Protein AF-A0A1G4XFZ6-F1 (afdb_monomer_lite)

Organism: NCBI:txid1158459

InterPro domains:
  IPR020359 Biofilm regulator BssR [PF10799] (1-125)

Foldseek 3Di:
DALLVVLVVLLVLLVVLLVLLVVVLVCCVVPVKDWLVSLVVSLVSLVVSLVVLVVCLVSLVVDPDPVLSVLSNQLSVLSNQLSVQSVDADDPDNTIGRGDSVSSVVSSVSSVVSSVVSVVPNPPPPD

Secondary structure (DSSP, 8-state):
--HHHHHHHHHHHHHHHHHHHHHHHHHHHHHS-EEHHHHHHHHHHHHHHHHHHHHTHHHHHT-S-HHHHHHHHHHHHHHHHHHHHHTS---S-SSEE---HHHHHHHHHHHHHHHHHHHHSS-----

Sequence (127 aa):
MTVDELARRLLTKLIAARSDLAAYIQMRKAKGYMSVSENDRLRERFFALALEIRDKGERLNEMPDRDSRSAIYRAEEALSSAAVCLMSGRQDCPTYISVNVDKLERSLNVLNYCIQYLNEHSPLEEA

Structure (mmCIF, N/CA/C/O backbone):
data_AF-A0A1G4XFZ6-F1
#
_entry.id   AF-A0A1G4XFZ6-F1
#
loop_
_atom_site.group_PDB
_atom_site.id
_atom_site.type_symbol
_atom_site.label_atom_id
_atom_site.label_alt_id
_atom_site.label_comp_id
_atom_site.label_asym_id
_atom_site.label_entity_id
_atom_site.label_seq_id
_atom_site.pdbx_PDB_ins_code
_atom_site.Cartn_x
_atom_site.Cartn_y
_atom_site.Cartn_z
_atom_site.occupancy
_atom_site.B_iso_or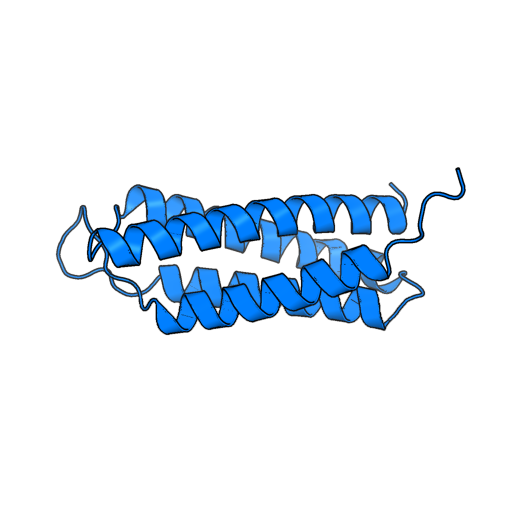_equiv
_atom_site.auth_seq_id
_atom_site.auth_comp_id
_atom_site.auth_asym_id
_atom_site.auth_atom_id
_atom_site.pdbx_PDB_model_num
ATOM 1 N N . MET A 1 1 ? 1.571 -9.400 -22.679 1.00 71.88 1 MET A N 1
ATOM 2 C CA . MET A 1 1 ? 1.851 -8.275 -21.765 1.00 71.88 1 MET A CA 1
ATOM 3 C C . MET A 1 1 ? 3.350 -8.080 -21.713 1.00 71.88 1 MET A C 1
ATOM 5 O O . MET A 1 1 ? 4.023 -9.032 -21.337 1.00 71.88 1 MET A O 1
ATOM 9 N N . THR A 1 2 ? 3.867 -6.922 -22.115 1.00 87.50 2 THR A N 1
ATOM 10 C CA . THR A 1 2 ? 5.311 -6.628 -22.033 1.00 87.50 2 THR A CA 1
ATOM 11 C C . THR A 1 2 ? 5.727 -6.331 -20.588 1.00 87.50 2 THR A C 1
ATOM 13 O O . THR A 1 2 ? 4.879 -6.227 -19.695 1.00 87.50 2 THR A O 1
ATOM 16 N N . VAL A 1 3 ? 7.031 -6.244 -20.333 1.00 87.56 3 VAL A N 1
ATOM 17 C CA . VAL A 1 3 ? 7.566 -5.857 -19.020 1.00 87.56 3 VAL A CA 1
ATOM 18 C C . VAL A 1 3 ? 7.190 -4.405 -18.684 1.00 87.56 3 VAL A C 1
ATOM 20 O O . VAL A 1 3 ? 6.740 -4.137 -17.572 1.00 87.56 3 VAL A O 1
ATOM 23 N N . ASP A 1 4 ? 7.233 -3.498 -19.662 1.00 86.75 4 ASP A N 1
ATOM 24 C CA . ASP A 1 4 ? 6.842 -2.094 -19.466 1.00 86.75 4 ASP A CA 1
ATOM 25 C C . ASP A 1 4 ? 5.340 -1.932 -19.207 1.00 86.75 4 ASP A C 1
ATOM 27 O O . ASP A 1 4 ? 4.917 -1.152 -18.356 1.00 86.75 4 ASP A O 1
ATOM 31 N N . GLU A 1 5 ? 4.501 -2.690 -19.919 1.00 90.44 5 GLU A N 1
ATOM 32 C CA . GLU A 1 5 ? 3.055 -2.715 -19.674 1.00 90.44 5 GLU A CA 1
ATOM 33 C C . GLU A 1 5 ? 2.749 -3.221 -18.259 1.00 90.44 5 GLU A C 1
ATOM 35 O O . GLU A 1 5 ? 1.891 -2.674 -17.560 1.00 90.44 5 GLU A O 1
ATOM 40 N N . LEU A 1 6 ? 3.491 -4.235 -17.807 1.00 91.69 6 LEU A N 1
ATOM 41 C CA . LEU A 1 6 ? 3.390 -4.725 -16.444 1.00 91.69 6 LEU A CA 1
ATOM 42 C C . LEU A 1 6 ? 3.787 -3.646 -15.424 1.00 91.69 6 LEU A C 1
ATOM 44 O O . LEU A 1 6 ? 3.033 -3.413 -14.477 1.00 91.69 6 LEU A O 1
ATOM 48 N N . ALA A 1 7 ? 4.935 -2.994 -15.614 1.00 91.19 7 ALA A N 1
ATOM 49 C CA . ALA A 1 7 ? 5.429 -1.957 -14.714 1.00 91.19 7 ALA A CA 1
ATOM 50 C C . ALA A 1 7 ? 4.430 -0.795 -14.595 1.00 91.19 7 ALA A C 1
ATOM 52 O O . ALA A 1 7 ? 4.048 -0.434 -13.481 1.00 91.19 7 ALA A O 1
ATOM 53 N N . ARG A 1 8 ? 3.896 -0.297 -15.722 1.00 92.06 8 ARG A N 1
ATOM 54 C CA . ARG A 1 8 ? 2.851 0.745 -15.724 1.00 92.06 8 ARG A CA 1
ATOM 55 C C . ARG A 1 8 ? 1.591 0.297 -14.990 1.00 92.06 8 ARG A C 1
ATOM 57 O O . ARG A 1 8 ? 1.071 1.027 -14.150 1.00 92.06 8 ARG A O 1
ATOM 64 N N . ARG A 1 9 ? 1.115 -0.927 -15.246 1.00 95.00 9 ARG A N 1
ATOM 65 C CA . ARG A 1 9 ? -0.074 -1.467 -14.570 1.00 95.00 9 ARG A CA 1
ATOM 66 C C . ARG A 1 9 ? 0.124 -1.576 -13.057 1.00 95.00 9 ARG A C 1
ATOM 68 O O . ARG A 1 9 ? -0.806 -1.289 -12.302 1.00 95.00 9 ARG A O 1
ATOM 75 N N . LEU A 1 10 ? 1.301 -2.010 -12.606 1.00 95.69 10 LEU A N 1
ATOM 76 C CA . LEU A 1 10 ? 1.632 -2.057 -11.181 1.00 95.69 10 LEU A CA 1
ATOM 77 C C . LEU A 1 10 ? 1.717 -0.647 -10.590 1.00 95.69 10 LEU A C 1
ATOM 79 O O . LEU A 1 10 ? 1.134 -0.413 -9.535 1.00 95.69 10 LEU A O 1
ATOM 83 N N . LEU A 1 11 ? 2.336 0.304 -11.290 1.00 95.94 11 LEU A N 1
ATOM 84 C CA . LEU A 1 11 ? 2.410 1.705 -10.873 1.00 95.94 11 LEU A CA 1
ATOM 85 C C . LEU A 1 11 ? 1.019 2.326 -10.682 1.00 95.94 11 LEU A C 1
ATOM 87 O O . LEU A 1 11 ? 0.753 2.920 -9.639 1.00 95.94 11 LEU A O 1
ATOM 91 N N . THR A 1 12 ? 0.085 2.116 -11.615 1.00 97.00 12 THR A N 1
ATOM 92 C CA . THR A 1 12 ? -1.306 2.578 -11.461 1.00 97.00 12 THR A CA 1
ATOM 93 C C . THR A 1 12 ? -1.960 2.007 -10.199 1.00 97.00 12 THR A C 1
ATOM 95 O O . THR A 1 12 ? -2.632 2.726 -9.456 1.00 97.00 12 THR A O 1
ATOM 98 N N . LYS A 1 13 ? -1.744 0.717 -9.915 1.00 98.00 13 LYS A N 1
ATOM 99 C CA . LYS A 1 13 ? -2.271 0.070 -8.703 1.00 98.00 13 LYS A CA 1
ATOM 100 C C . LYS A 1 13 ? -1.617 0.604 -7.428 1.00 98.00 13 LYS A C 1
ATOM 102 O O . LYS A 1 13 ? -2.319 0.812 -6.441 1.00 98.00 13 LYS A O 1
ATOM 107 N N . LEU A 1 14 ? -0.310 0.868 -7.455 1.00 97.88 14 LEU A N 1
ATOM 108 C CA . LEU A 1 14 ? 0.424 1.489 -6.352 1.00 97.88 14 LEU A CA 1
ATOM 109 C C . LEU A 1 14 ? -0.102 2.900 -6.056 1.00 97.88 14 LEU A C 1
ATOM 111 O O . LEU A 1 14 ? -0.341 3.224 -4.895 1.00 97.88 14 LEU A O 1
ATOM 115 N N . ILE A 1 15 ? -0.363 3.711 -7.086 1.00 97.81 15 ILE A N 1
ATOM 116 C CA . ILE A 1 15 ? -0.959 5.050 -6.944 1.00 97.81 15 ILE A CA 1
ATOM 117 C C . ILE A 1 15 ? -2.329 4.971 -6.268 1.00 97.81 15 ILE A C 1
ATOM 119 O O . ILE A 1 15 ? -2.593 5.744 -5.342 1.00 97.81 15 ILE A O 1
ATOM 123 N N . ALA A 1 16 ? -3.177 4.028 -6.689 1.00 98.00 16 ALA A N 1
ATOM 124 C CA . ALA A 1 16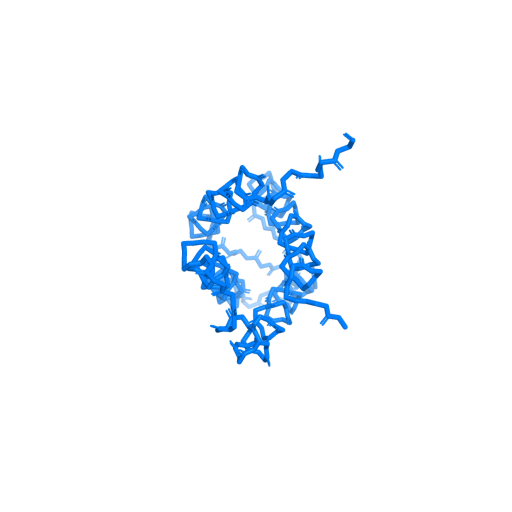 ? -4.482 3.810 -6.073 1.00 98.00 16 ALA A CA 1
ATOM 125 C C . ALA A 1 16 ? -4.344 3.403 -4.595 1.00 98.00 16 ALA A C 1
ATOM 127 O O . ALA A 1 16 ? -4.917 4.063 -3.730 1.00 98.00 16 ALA A O 1
ATOM 128 N N . ALA A 1 17 ? -3.515 2.396 -4.296 1.00 98.19 17 ALA A N 1
ATOM 129 C CA . ALA A 1 17 ? -3.287 1.913 -2.933 1.00 98.19 17 ALA A CA 1
ATOM 130 C C . ALA A 1 17 ? -2.726 3.006 -2.005 1.00 98.19 17 ALA A C 1
ATOM 132 O O . ALA A 1 17 ? -3.148 3.135 -0.856 1.00 98.19 17 ALA A O 1
ATOM 133 N N . ARG A 1 18 ? -1.816 3.841 -2.517 1.00 98.06 18 ARG A N 1
ATOM 134 C CA . ARG A 1 18 ? -1.276 5.017 -1.822 1.00 98.06 18 ARG A CA 1
ATOM 135 C C . ARG A 1 18 ? -2.371 6.039 -1.505 1.00 98.06 18 ARG A C 1
ATOM 137 O O . ARG A 1 18 ? -2.419 6.539 -0.383 1.00 98.06 18 ARG A O 1
ATOM 144 N N . SER A 1 19 ? -3.260 6.334 -2.457 1.00 98.19 19 SER A N 1
ATOM 145 C CA . SER A 1 19 ? -4.406 7.226 -2.229 1.00 98.19 19 SER A CA 1
ATOM 146 C C . SER A 1 19 ? -5.361 6.672 -1.165 1.00 98.19 19 SER A C 1
ATOM 148 O O . SER A 1 19 ? -5.786 7.422 -0.287 1.00 98.19 19 SER A O 1
ATOM 150 N N . ASP A 1 20 ? -5.647 5.366 -1.186 1.00 98.06 20 ASP A N 1
ATOM 151 C CA . ASP A 1 20 ? -6.473 4.723 -0.156 1.00 98.06 20 ASP A CA 1
ATOM 152 C C . ASP A 1 20 ? -5.822 4.804 1.233 1.00 98.06 20 ASP A C 1
ATOM 154 O O . ASP A 1 20 ? -6.493 5.129 2.214 1.00 98.06 20 ASP A O 1
ATOM 158 N N . LEU A 1 21 ? -4.511 4.541 1.325 1.00 98.19 21 LEU A N 1
ATOM 159 C CA . LEU A 1 21 ? -3.761 4.626 2.580 1.00 98.19 21 LEU A CA 1
ATOM 160 C C . LEU A 1 21 ? -3.783 6.047 3.148 1.00 98.19 21 LEU A C 1
ATOM 162 O O . LEU A 1 21 ? -4.028 6.233 4.340 1.00 98.19 21 LEU A O 1
ATOM 166 N N . ALA A 1 22 ? -3.554 7.052 2.301 1.00 98.38 22 ALA A N 1
ATOM 167 C CA . ALA A 1 22 ? -3.587 8.453 2.703 1.00 98.38 22 ALA A CA 1
ATOM 168 C C . ALA A 1 22 ? -4.972 8.856 3.233 1.00 98.38 22 ALA A C 1
ATOM 170 O O . ALA A 1 22 ? -5.067 9.452 4.309 1.00 98.38 22 ALA A O 1
ATOM 171 N N . ALA A 1 23 ? -6.043 8.473 2.530 1.00 97.94 23 ALA A N 1
ATOM 172 C CA . ALA A 1 23 ? -7.412 8.728 2.971 1.00 97.94 23 ALA A CA 1
ATOM 173 C C . ALA A 1 23 ? -7.711 8.038 4.311 1.00 97.94 23 ALA A C 1
ATOM 175 O O . ALA A 1 23 ? -8.259 8.655 5.225 1.00 97.94 23 ALA A O 1
ATOM 176 N N . TYR A 1 24 ? -7.292 6.781 4.466 1.00 97.31 24 TYR A N 1
ATOM 177 C CA . TYR A 1 24 ? -7.456 6.033 5.708 1.00 97.31 24 TYR A CA 1
ATOM 178 C C . TYR A 1 24 ? -6.719 6.690 6.885 1.00 97.31 24 TYR A C 1
ATOM 180 O O . TYR A 1 24 ? -7.295 6.849 7.960 1.00 97.31 24 TYR A O 1
ATOM 188 N N . ILE A 1 25 ? -5.471 7.133 6.687 1.00 97.56 25 ILE A N 1
ATOM 189 C CA . ILE A 1 25 ? -4.688 7.857 7.702 1.00 97.56 25 ILE A CA 1
ATOM 190 C C . ILE A 1 25 ? -5.386 9.160 8.098 1.00 97.56 25 ILE A C 1
ATOM 192 O O . ILE A 1 25 ? -5.531 9.432 9.291 1.00 97.56 25 ILE A O 1
ATOM 196 N N . GLN A 1 26 ? -5.852 9.949 7.125 1.00 97.31 26 GLN A N 1
ATOM 197 C CA . GLN A 1 26 ? -6.580 11.191 7.394 1.00 97.31 26 GLN A CA 1
ATOM 198 C C . GLN A 1 26 ? -7.843 10.932 8.223 1.00 97.31 26 GLN A C 1
ATOM 200 O O . GLN A 1 26 ? -8.055 11.590 9.243 1.00 97.31 26 GLN A O 1
ATOM 205 N N . MET A 1 27 ? -8.642 9.929 7.845 1.00 95.62 27 MET A N 1
AT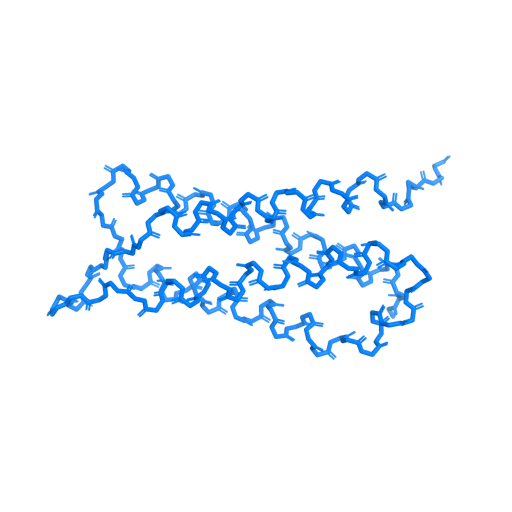OM 206 C CA . MET A 1 27 ? -9.839 9.554 8.601 1.00 95.62 27 MET A CA 1
ATOM 207 C C . MET A 1 27 ? -9.498 9.068 10.009 1.00 95.62 27 MET A C 1
ATOM 209 O O . MET A 1 27 ? -10.136 9.502 10.968 1.00 95.62 27 MET A O 1
ATOM 213 N N . ARG A 1 28 ? -8.468 8.225 10.164 1.00 94.62 28 ARG A N 1
ATOM 214 C CA . ARG A 1 28 ? -8.045 7.733 11.478 1.00 94.62 28 ARG A CA 1
ATOM 215 C C . ARG A 1 28 ? -7.566 8.875 12.373 1.00 94.62 28 ARG A C 1
ATOM 217 O O . ARG A 1 28 ? -7.896 8.865 13.560 1.00 94.62 28 ARG A O 1
ATOM 224 N N . LYS A 1 29 ? -6.822 9.853 11.845 1.00 95.62 29 LYS A N 1
ATOM 225 C CA . LYS A 1 29 ? -6.393 11.045 12.601 1.00 95.62 29 LYS A CA 1
ATOM 226 C C . LYS A 1 29 ? -7.581 11.901 13.038 1.00 95.62 29 LYS A C 1
ATOM 228 O O . LYS A 1 29 ? -7.606 12.339 14.181 1.00 95.62 29 LYS A O 1
ATOM 233 N N . ALA A 1 30 ? -8.571 12.085 12.166 1.00 95.69 30 ALA A N 1
ATOM 234 C CA . ALA A 1 30 ? -9.757 12.883 12.468 1.00 95.69 30 ALA A CA 1
ATOM 235 C C . ALA A 1 30 ? -10.700 12.212 13.483 1.00 95.69 30 ALA A C 1
ATOM 237 O O . ALA A 1 30 ? -11.206 12.875 14.383 1.00 95.69 30 ALA A O 1
ATOM 238 N N . LYS A 1 31 ? -10.954 10.902 13.343 1.00 93.19 31 LYS A N 1
ATOM 239 C CA . LYS A 1 31 ? -11.969 10.183 14.134 1.00 93.19 31 LYS A CA 1
ATOM 240 C C . LYS A 1 31 ? -11.445 9.566 15.428 1.00 93.19 31 LYS A C 1
ATOM 242 O O . LYS A 1 31 ? -12.227 9.320 16.337 1.00 93.19 31 LYS A O 1
ATOM 247 N N . GLY A 1 32 ? -10.155 9.243 15.515 1.00 91.81 32 GLY A N 1
ATOM 248 C CA . GLY A 1 32 ? -9.628 8.490 16.660 1.00 91.81 32 GLY A CA 1
ATOM 249 C C . GLY A 1 32 ? -9.751 6.960 16.531 1.00 91.81 32 GLY A C 1
ATOM 250 O O . GLY A 1 32 ? -9.120 6.235 17.293 1.00 91.81 32 GLY A O 1
ATOM 251 N N . TYR A 1 33 ? -10.513 6.453 15.563 1.00 92.25 33 TYR A N 1
ATOM 252 C CA . TYR A 1 33 ? -10.740 5.026 15.310 1.00 92.25 33 TYR A CA 1
ATOM 253 C C . TYR A 1 33 ? -11.197 4.813 13.860 1.00 92.25 33 TYR A C 1
ATOM 255 O O . TYR A 1 33 ? -11.507 5.776 13.158 1.00 92.25 33 TYR A O 1
ATOM 263 N N . MET A 1 34 ? -11.245 3.557 13.419 1.00 94.62 34 MET A N 1
ATOM 264 C CA . MET A 1 34 ? -11.771 3.142 12.112 1.00 94.62 34 MET A CA 1
ATOM 265 C C . MET A 1 34 ? -12.736 1.966 12.263 1.00 94.62 34 MET A C 1
ATOM 267 O O . MET A 1 34 ? -12.710 1.279 13.286 1.00 94.62 34 MET A O 1
ATOM 271 N N . SER A 1 35 ? -13.592 1.719 11.266 1.00 94.06 35 SER A N 1
ATOM 272 C CA . SER A 1 35 ? -14.371 0.479 11.235 1.00 94.06 35 SER A CA 1
ATOM 273 C C . SER A 1 35 ? -13.448 -0.713 10.998 1.00 94.06 35 SER A C 1
ATOM 275 O O . SER A 1 35 ? -12.570 -0.661 10.134 1.00 94.06 35 SER A O 1
ATOM 277 N N . VAL A 1 36 ? -13.692 -1.817 11.707 1.00 93.94 36 VAL A N 1
ATOM 278 C CA . VAL A 1 36 ? -13.014 -3.096 11.444 1.00 93.94 36 VAL A CA 1
ATOM 279 C C . VAL A 1 36 ? -13.197 -3.522 9.985 1.00 93.94 36 VAL A C 1
ATOM 281 O O . VAL A 1 36 ? -12.234 -3.929 9.348 1.00 93.94 36 VAL A O 1
ATOM 284 N N . SER A 1 37 ? -14.400 -3.360 9.427 1.00 93.56 37 SER A N 1
ATOM 285 C CA . SER A 1 37 ? -14.693 -3.753 8.042 1.00 93.56 37 SER A CA 1
ATOM 286 C C . SER A 1 37 ? -13.911 -2.934 7.005 1.00 93.56 37 SER A C 1
ATOM 288 O O . SER A 1 37 ? -13.377 -3.488 6.045 1.00 93.56 37 SER A O 1
ATOM 290 N N . GLU A 1 38 ? -13.785 -1.619 7.215 1.00 93.88 38 GLU A N 1
ATOM 291 C CA . GLU A 1 38 ? -12.991 -0.734 6.355 1.00 93.88 38 GLU A CA 1
ATOM 292 C C . GLU A 1 38 ? -11.498 -1.066 6.452 1.00 93.88 38 GLU A C 1
ATOM 294 O O . GLU A 1 38 ? -10.807 -1.130 5.434 1.00 93.88 38 GLU A O 1
ATOM 299 N N . ASN A 1 39 ? -11.014 -1.315 7.671 1.00 95.69 39 ASN A N 1
ATOM 300 C CA . ASN A 1 39 ? -9.641 -1.729 7.934 1.00 95.69 39 ASN A CA 1
ATOM 301 C C . ASN A 1 39 ? -9.310 -3.066 7.257 1.00 95.69 39 ASN A C 1
ATOM 303 O O . ASN A 1 39 ? -8.290 -3.170 6.579 1.00 95.69 39 ASN A O 1
ATOM 307 N N . ASP A 1 40 ? -10.176 -4.070 7.410 1.00 95.75 40 ASP A N 1
ATOM 308 C CA . ASP A 1 40 ? -9.990 -5.403 6.833 1.00 95.75 40 ASP A CA 1
ATOM 309 C C . ASP A 1 40 ? -9.982 -5.344 5.301 1.00 95.75 40 ASP A C 1
ATOM 311 O O . ASP A 1 40 ? -9.070 -5.885 4.673 1.00 95.75 40 ASP A O 1
ATOM 315 N N . ARG A 1 41 ? -10.906 -4.584 4.695 1.00 96.69 41 ARG A N 1
ATOM 316 C CA . ARG A 1 41 ? -10.928 -4.362 3.243 1.00 96.69 41 ARG A CA 1
ATOM 317 C C . ARG A 1 41 ? -9.645 -3.697 2.744 1.00 96.69 41 ARG A C 1
ATOM 319 O O . ARG A 1 41 ? -9.125 -4.076 1.695 1.00 96.69 41 ARG A O 1
ATOM 326 N N . LEU A 1 42 ? -9.138 -2.690 3.457 1.00 97.62 42 LEU A N 1
ATOM 327 C CA . LEU A 1 42 ? -7.897 -2.014 3.077 1.00 97.62 42 LEU A CA 1
ATOM 328 C C . LEU A 1 42 ? -6.689 -2.952 3.200 1.00 97.62 42 LEU A C 1
ATOM 330 O O . LEU A 1 42 ? -5.881 -3.046 2.276 1.00 97.62 42 LEU A O 1
ATOM 334 N N . ARG A 1 43 ? -6.607 -3.692 4.310 1.00 97.56 43 ARG A N 1
ATOM 335 C CA . ARG A 1 43 ? -5.571 -4.697 4.566 1.00 97.56 43 ARG A CA 1
ATOM 336 C C . ARG A 1 43 ? -5.528 -5.749 3.462 1.00 97.56 43 ARG A C 1
ATOM 338 O O . ARG A 1 43 ? -4.459 -6.032 2.929 1.00 97.56 43 ARG A O 1
ATOM 345 N N . GLU A 1 44 ? -6.676 -6.323 3.116 1.00 98.00 44 GLU A N 1
ATOM 346 C CA . GLU A 1 44 ? -6.783 -7.354 2.080 1.00 98.00 44 GLU A CA 1
ATOM 347 C C . GLU A 1 44 ? -6.341 -6.834 0.716 1.00 98.00 44 GLU A C 1
ATOM 349 O O . GLU A 1 44 ? -5.594 -7.514 0.017 1.00 98.00 44 GLU A O 1
ATOM 354 N N . ARG A 1 45 ? -6.712 -5.597 0.362 1.00 97.88 45 ARG A N 1
ATOM 355 C CA . ARG A 1 45 ? -6.242 -4.960 -0.876 1.00 97.88 45 ARG A CA 1
ATOM 356 C C . ARG A 1 45 ? -4.723 -4.811 -0.915 1.00 97.88 45 ARG A C 1
ATOM 358 O O . ARG A 1 45 ? -4.126 -5.060 -1.960 1.00 97.88 45 ARG A O 1
ATOM 365 N N . PHE A 1 46 ? -4.094 -4.420 0.193 1.00 98.38 46 PHE A N 1
ATOM 366 C CA . PHE A 1 46 ? -2.637 -4.288 0.253 1.00 98.38 46 PHE A CA 1
ATOM 367 C C . PHE A 1 46 ? -1.932 -5.636 0.159 1.00 98.38 46 PHE A C 1
ATOM 369 O O . PHE A 1 46 ? -0.992 -5.756 -0.621 1.00 98.38 46 PHE A O 1
ATOM 376 N N . PHE A 1 47 ? -2.409 -6.661 0.872 1.00 98.31 47 PHE A N 1
ATOM 377 C CA . PHE A 1 47 ? -1.844 -8.004 0.741 1.00 98.31 47 PHE A CA 1
ATOM 378 C C . PHE A 1 47 ? -2.036 -8.581 -0.660 1.00 98.31 47 PHE A C 1
ATOM 380 O O . PHE A 1 47 ? -1.099 -9.169 -1.193 1.00 98.31 47 PHE A O 1
ATOM 387 N N . ALA A 1 48 ? -3.199 -8.376 -1.280 1.00 98.25 48 ALA A N 1
ATOM 388 C CA . ALA A 1 48 ? -3.457 -8.830 -2.642 1.00 98.25 48 ALA A CA 1
ATOM 389 C C . ALA A 1 48 ? -2.509 -8.168 -3.653 1.00 98.25 48 ALA A C 1
ATOM 391 O O . ALA A 1 48 ? -1.950 -8.853 -4.505 1.00 98.25 48 ALA A O 1
ATOM 392 N N . LEU A 1 49 ? -2.281 -6.854 -3.542 1.00 98.31 49 LEU A N 1
ATOM 393 C CA . LEU A 1 49 ? -1.341 -6.154 -4.420 1.00 98.31 49 LEU A CA 1
ATOM 394 C C . LEU A 1 49 ? 0.111 -6.574 -4.158 1.00 98.31 49 LEU A C 1
ATOM 396 O O . LEU A 1 49 ? 0.870 -6.776 -5.102 1.00 98.31 49 LEU A O 1
ATOM 400 N N . ALA A 1 50 ? 0.494 -6.743 -2.894 1.00 98.06 50 ALA A N 1
ATOM 401 C CA . ALA A 1 50 ? 1.830 -7.200 -2.541 1.00 98.06 50 ALA A CA 1
ATOM 402 C C . ALA A 1 50 ? 2.108 -8.624 -3.055 1.00 98.06 50 ALA A C 1
ATOM 404 O O . ALA A 1 50 ? 3.182 -8.905 -3.586 1.00 98.06 50 ALA A O 1
ATOM 405 N N . LEU A 1 51 ? 1.118 -9.514 -2.950 1.00 97.75 51 LEU A N 1
ATOM 406 C CA . LEU A 1 51 ? 1.172 -10.851 -3.533 1.00 97.75 51 LEU A CA 1
ATOM 407 C C . LEU A 1 51 ? 1.267 -10.790 -5.061 1.00 97.75 51 LEU A C 1
ATOM 409 O O . LEU A 1 51 ? 2.132 -11.437 -5.631 1.00 97.75 51 LEU A O 1
ATOM 413 N N . GLU A 1 52 ? 0.467 -9.948 -5.719 1.00 97.56 52 GLU A N 1
ATOM 414 C CA . GLU A 1 52 ? 0.531 -9.776 -7.174 1.00 97.56 52 GLU A CA 1
ATOM 415 C C . GLU A 1 52 ? 1.913 -9.306 -7.658 1.00 97.56 52 GLU A C 1
ATOM 417 O O . GLU A 1 52 ? 2.343 -9.692 -8.744 1.00 97.56 52 GLU A O 1
ATOM 422 N N . ILE A 1 53 ? 2.609 -8.462 -6.890 1.00 96.88 53 ILE A N 1
ATOM 423 C CA . ILE A 1 53 ? 3.982 -8.049 -7.214 1.00 96.88 53 ILE A CA 1
ATOM 424 C C . ILE A 1 53 ? 4.938 -9.240 -7.070 1.00 96.88 53 ILE A C 1
ATOM 426 O O . ILE A 1 53 ? 5.723 -9.494 -7.985 1.00 96.88 53 ILE A O 1
ATOM 430 N N . ARG A 1 54 ? 4.834 -10.003 -5.973 1.00 96.00 54 ARG A N 1
ATOM 431 C CA . ARG A 1 54 ? 5.646 -11.209 -5.737 1.00 96.00 54 ARG A CA 1
ATOM 432 C C . ARG A 1 54 ? 5.444 -12.279 -6.810 1.00 96.00 54 ARG A C 1
ATOM 434 O O . ARG A 1 54 ? 6.428 -12.781 -7.346 1.00 96.00 54 ARG A O 1
ATOM 441 N N . ASP A 1 55 ? 4.199 -12.560 -7.184 1.00 96.44 55 ASP A N 1
ATOM 442 C CA . ASP A 1 55 ? 3.844 -13.558 -8.205 1.00 96.44 55 ASP A CA 1
ATOM 443 C C . ASP A 1 55 ? 4.416 -13.215 -9.585 1.00 96.44 55 ASP A C 1
ATOM 445 O O . ASP A 1 55 ? 4.611 -14.082 -10.434 1.00 96.44 55 ASP A O 1
ATOM 449 N N . LYS A 1 56 ? 4.700 -11.935 -9.827 1.00 94.19 56 LYS A N 1
ATOM 450 C CA . LYS A 1 56 ? 5.284 -11.456 -11.080 1.00 94.19 56 LYS A CA 1
ATOM 451 C C . LYS A 1 56 ? 6.790 -11.242 -10.995 1.00 94.19 56 LYS A C 1
ATOM 453 O O . LYS A 1 56 ? 7.361 -10.683 -11.930 1.00 94.19 56 LYS A O 1
ATOM 458 N N . GLY A 1 57 ? 7.430 -11.697 -9.918 1.00 92.19 57 GLY A N 1
ATOM 459 C CA . GLY A 1 57 ? 8.851 -11.491 -9.656 1.00 92.19 57 GLY A CA 1
ATOM 460 C C . GLY A 1 57 ? 9.756 -11.951 -10.799 1.00 92.19 57 GLY A C 1
ATOM 461 O O . GLY A 1 57 ? 10.659 -11.216 -11.185 1.00 92.19 57 GLY A O 1
ATOM 462 N N . GLU A 1 58 ? 9.475 -13.104 -11.417 1.00 91.44 58 GLU A N 1
ATOM 463 C CA . GLU A 1 58 ? 10.249 -13.598 -12.571 1.00 91.44 58 GLU A CA 1
ATOM 464 C C . GLU A 1 58 ? 10.248 -12.600 -13.734 1.00 91.44 58 GLU A C 1
ATOM 466 O O . GLU A 1 58 ? 11.300 -12.236 -14.249 1.00 91.44 58 GLU A O 1
ATOM 471 N N . ARG A 1 59 ? 9.076 -12.063 -14.077 1.00 90.81 59 ARG A N 1
ATOM 472 C CA . ARG A 1 59 ? 8.928 -11.076 -15.155 1.00 90.81 59 ARG A CA 1
ATOM 473 C C . ARG A 1 59 ? 9.480 -9.707 -14.784 1.00 90.81 59 ARG A C 1
ATOM 475 O O . ARG A 1 59 ? 9.972 -8.985 -15.641 1.00 90.81 59 ARG A O 1
ATOM 482 N N . LEU A 1 60 ? 9.402 -9.330 -13.511 1.00 91.19 60 LEU A N 1
ATOM 483 C CA . LEU A 1 60 ? 10.060 -8.123 -13.018 1.00 91.19 60 LEU A CA 1
ATOM 484 C C . LEU A 1 60 ? 11.584 -8.273 -13.070 1.00 91.19 60 LEU A C 1
ATOM 486 O O . LEU A 1 60 ? 12.279 -7.289 -13.290 1.00 91.19 60 LEU A O 1
ATOM 490 N N . ASN A 1 61 ? 12.127 -9.484 -12.934 1.00 91.38 61 ASN A N 1
ATOM 491 C CA . ASN A 1 61 ? 13.565 -9.720 -13.059 1.00 91.38 61 ASN A CA 1
ATOM 492 C C . ASN A 1 61 ? 14.084 -9.532 -14.491 1.00 91.38 61 ASN A C 1
ATOM 494 O O . ASN A 1 61 ? 15.260 -9.203 -14.646 1.00 91.38 61 ASN A O 1
ATOM 498 N N . GLU A 1 62 ? 13.216 -9.653 -15.498 1.00 90.94 62 GLU A N 1
ATOM 499 C CA . GLU A 1 62 ? 13.506 -9.326 -16.901 1.00 90.94 62 GLU A CA 1
ATOM 500 C C . GLU A 1 62 ? 13.606 -7.809 -17.157 1.00 90.94 62 GLU A C 1
ATOM 502 O O . GLU A 1 62 ? 14.077 -7.403 -18.218 1.00 90.94 62 GLU A O 1
ATOM 507 N N . MET A 1 63 ? 13.198 -6.955 -16.203 1.00 88.56 63 MET A N 1
ATOM 508 C CA . MET A 1 63 ? 13.365 -5.502 -16.319 1.00 88.56 63 MET A CA 1
ATOM 509 C C . MET A 1 63 ? 14.851 -5.133 -16.432 1.00 88.56 63 MET A C 1
ATOM 511 O O . MET A 1 63 ? 15.629 -5.497 -15.541 1.00 88.56 63 MET A O 1
ATOM 515 N N . PRO A 1 64 ? 15.252 -4.365 -17.466 1.00 84.38 64 PRO A N 1
ATOM 516 C CA . PRO A 1 64 ? 16.633 -3.912 -17.606 1.00 84.38 64 PRO A CA 1
ATOM 517 C C . PRO A 1 64 ? 16.996 -2.876 -16.535 1.00 84.38 64 PRO A C 1
ATOM 519 O O . PRO A 1 64 ? 18.114 -2.888 -16.019 1.00 84.38 64 PRO A O 1
ATOM 522 N N . ASP A 1 65 ? 16.042 -2.017 -16.166 1.00 89.06 65 ASP A N 1
ATOM 523 C CA . ASP A 1 65 ? 16.227 -1.017 -15.122 1.00 89.06 65 ASP A CA 1
ATOM 524 C C . ASP A 1 65 ? 16.120 -1.651 -13.726 1.00 89.06 65 ASP A C 1
ATOM 526 O O . ASP A 1 65 ? 15.037 -1.969 -13.216 1.00 89.06 65 ASP A O 1
ATOM 530 N N . ARG A 1 66 ? 17.287 -1.827 -13.099 1.00 89.62 66 ARG A N 1
ATOM 531 C CA . ARG A 1 66 ? 17.405 -2.377 -11.747 1.00 89.62 66 ARG A CA 1
ATOM 532 C C . ARG A 1 66 ? 16.821 -1.453 -10.692 1.00 89.62 66 ARG A C 1
ATOM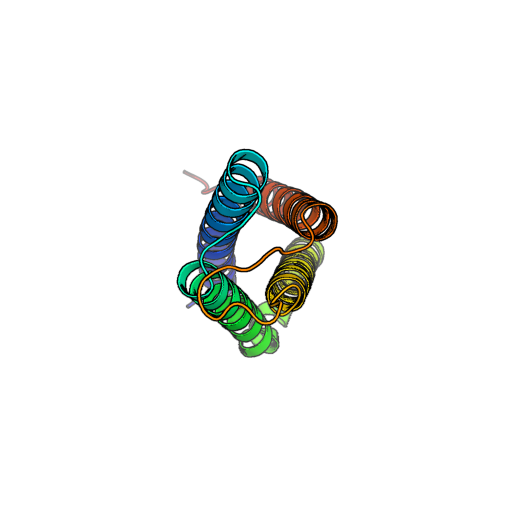 534 O O . ARG A 1 66 ? 16.307 -1.970 -9.698 1.00 89.62 66 ARG A O 1
ATOM 541 N N . ASP A 1 67 ? 16.890 -0.144 -10.892 1.00 91.81 67 ASP A N 1
ATOM 542 C CA . ASP A 1 67 ? 16.478 0.816 -9.881 1.00 91.81 67 ASP A CA 1
ATOM 543 C C . ASP A 1 67 ? 14.953 0.926 -9.856 1.00 91.81 67 ASP A C 1
ATOM 545 O O . ASP A 1 67 ? 14.362 0.771 -8.785 1.00 91.81 67 ASP A O 1
ATOM 549 N N . SER A 1 68 ? 14.289 1.010 -11.017 1.00 91.56 68 SER A N 1
ATOM 550 C CA . SER A 1 68 ? 12.820 0.906 -11.090 1.00 91.56 68 SER A CA 1
ATOM 551 C C . SER A 1 68 ? 12.313 -0.422 -10.536 1.00 91.56 68 SER A C 1
ATOM 553 O O . SER A 1 68 ? 11.358 -0.462 -9.757 1.00 91.56 68 SER A O 1
ATOM 555 N N . ARG A 1 69 ? 12.987 -1.531 -10.855 1.00 93.88 69 ARG A N 1
ATOM 556 C CA . ARG A 1 69 ? 12.654 -2.831 -10.262 1.00 93.88 69 ARG A CA 1
ATOM 557 C C . ARG A 1 69 ? 12.790 -2.810 -8.737 1.00 93.88 69 ARG A C 1
ATOM 559 O O . ARG A 1 69 ? 11.910 -3.308 -8.036 1.00 93.88 69 ARG A O 1
ATOM 566 N N . SER A 1 70 ? 13.864 -2.221 -8.212 1.00 94.75 70 SER A N 1
ATOM 567 C CA . SER A 1 70 ? 14.068 -2.086 -6.765 1.00 94.75 70 SER A CA 1
ATOM 568 C C . SER A 1 70 ? 12.985 -1.220 -6.113 1.00 94.75 70 SER A C 1
ATOM 570 O O . SER A 1 70 ? 12.498 -1.563 -5.037 1.00 94.75 70 SER A O 1
ATOM 572 N N . ALA A 1 71 ? 12.532 -0.159 -6.789 1.00 96.19 71 ALA A N 1
ATOM 573 C CA . ALA A 1 71 ? 11.449 0.698 -6.325 1.00 96.19 71 ALA A CA 1
ATOM 574 C C . ALA A 1 71 ? 10.109 -0.052 -6.264 1.00 96.19 71 ALA A C 1
ATOM 576 O O . ALA A 1 71 ? 9.358 0.130 -5.306 1.00 96.19 71 ALA A O 1
ATOM 577 N N . ILE A 1 72 ? 9.823 -0.946 -7.221 1.00 96.31 72 ILE A N 1
ATOM 578 C CA . ILE A 1 72 ? 8.630 -1.811 -7.182 1.00 96.31 72 ILE A CA 1
ATOM 579 C C . ILE A 1 72 ? 8.671 -2.744 -5.966 1.00 96.31 72 ILE A C 1
ATOM 581 O O . ILE A 1 72 ? 7.687 -2.827 -5.231 1.00 96.31 72 ILE A O 1
ATOM 585 N N . TYR A 1 73 ? 9.799 -3.415 -5.715 1.00 97.06 73 TYR A N 1
ATOM 586 C CA . TYR A 1 73 ? 9.927 -4.301 -4.552 1.00 97.06 73 TYR A CA 1
ATOM 587 C C . TYR A 1 73 ? 9.873 -3.532 -3.229 1.00 97.06 73 TYR A C 1
ATOM 589 O O . TYR A 1 73 ? 9.200 -3.946 -2.292 1.00 97.06 73 TYR A O 1
ATOM 597 N N . ARG A 1 74 ? 10.483 -2.349 -3.161 1.00 97.81 74 ARG A N 1
ATOM 598 C CA . ARG A 1 74 ? 10.399 -1.490 -1.976 1.00 97.81 74 ARG A CA 1
ATOM 599 C C . ARG A 1 74 ? 8.974 -0.979 -1.725 1.00 97.81 74 ARG A C 1
ATOM 601 O O . ARG A 1 74 ? 8.553 -0.848 -0.575 1.00 97.81 74 ARG A O 1
ATOM 608 N N . ALA A 1 75 ? 8.210 -0.711 -2.785 1.00 97.81 75 ALA A N 1
ATOM 609 C CA . ALA A 1 75 ? 6.792 -0.379 -2.678 1.00 97.81 75 ALA A CA 1
ATOM 610 C C . ALA A 1 75 ? 5.964 -1.574 -2.173 1.00 97.81 75 ALA A C 1
ATOM 612 O O . ALA A 1 75 ? 5.067 -1.393 -1.348 1.00 97.81 75 ALA A O 1
ATOM 613 N N . GLU A 1 76 ? 6.287 -2.791 -2.617 1.00 97.94 76 GLU A N 1
ATOM 614 C CA . GLU A 1 76 ? 5.693 -4.033 -2.108 1.00 97.94 76 GLU A CA 1
ATOM 615 C C . GLU A 1 76 ? 5.935 -4.203 -0.604 1.00 97.94 76 GLU A C 1
ATOM 617 O O . GLU A 1 76 ? 4.978 -4.373 0.152 1.00 97.94 76 GLU A O 1
ATOM 622 N N . GLU A 1 77 ? 7.180 -4.068 -0.147 1.00 97.81 77 GLU A N 1
ATOM 623 C CA . GLU A 1 77 ? 7.526 -4.152 1.276 1.00 97.81 77 GLU A CA 1
ATOM 624 C C . GLU A 1 77 ? 6.755 -3.121 2.116 1.00 97.81 77 GLU A C 1
ATOM 626 O O . GLU A 1 77 ? 6.257 -3.430 3.204 1.00 97.81 77 GLU A O 1
ATOM 631 N N . ALA A 1 78 ? 6.599 -1.897 1.600 1.00 98.19 78 ALA A N 1
ATOM 632 C CA . ALA A 1 78 ? 5.830 -0.849 2.262 1.00 98.19 7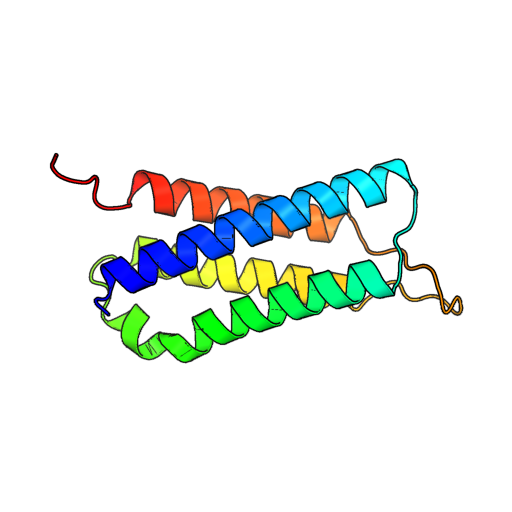8 ALA A CA 1
ATOM 633 C C . ALA A 1 78 ? 4.335 -1.198 2.378 1.00 98.19 78 ALA A C 1
ATOM 635 O O . ALA A 1 78 ? 3.743 -0.966 3.440 1.00 98.19 78 ALA A O 1
ATOM 636 N N . LEU A 1 79 ? 3.737 -1.792 1.336 1.00 98.00 79 LEU A N 1
ATOM 637 C CA . LEU A 1 79 ? 2.359 -2.302 1.373 1.00 98.00 79 LEU A CA 1
ATOM 638 C C . LEU A 1 79 ? 2.208 -3.438 2.379 1.00 98.00 79 LEU A C 1
ATOM 640 O O . LEU A 1 79 ? 1.283 -3.407 3.188 1.00 98.00 79 LEU A O 1
ATOM 644 N N . SER A 1 80 ? 3.121 -4.409 2.360 1.00 97.94 80 SER A N 1
ATOM 645 C CA . SER A 1 80 ? 3.123 -5.530 3.301 1.00 97.94 80 SER A CA 1
ATOM 646 C C . SER A 1 80 ? 3.241 -5.032 4.746 1.00 97.94 80 SER A C 1
ATOM 648 O O . SER A 1 80 ? 2.464 -5.439 5.609 1.00 97.94 80 SER A O 1
ATOM 650 N N . SER A 1 81 ? 4.132 -4.073 5.012 1.00 97.56 81 SER A N 1
ATOM 651 C CA . SER A 1 81 ? 4.277 -3.439 6.328 1.00 97.56 81 SER A CA 1
ATOM 652 C C . SER A 1 81 ? 3.013 -2.679 6.757 1.00 97.56 81 SER A C 1
ATOM 654 O O . SER A 1 81 ? 2.557 -2.814 7.898 1.00 97.56 81 SER A O 1
ATOM 656 N N . ALA A 1 82 ? 2.385 -1.932 5.839 1.00 97.69 82 ALA A N 1
ATOM 657 C CA . ALA A 1 82 ? 1.116 -1.256 6.109 1.00 97.69 82 ALA A CA 1
ATOM 658 C C . ALA A 1 82 ? 0.000 -2.266 6.424 1.00 97.69 82 ALA A C 1
ATOM 660 O O . ALA A 1 82 ? -0.716 -2.102 7.410 1.00 97.69 82 ALA A O 1
ATOM 661 N N . ALA A 1 83 ? -0.111 -3.341 5.643 1.00 97.31 83 ALA A N 1
ATOM 662 C CA . ALA A 1 83 ? -1.096 -4.398 5.844 1.00 97.31 83 ALA A CA 1
ATOM 663 C C . ALA A 1 83 ? -0.920 -5.100 7.200 1.00 97.31 83 ALA A C 1
ATOM 665 O O . ALA A 1 83 ? -1.894 -5.277 7.931 1.00 97.31 83 ALA A O 1
ATOM 666 N N . VAL A 1 84 ? 0.318 -5.414 7.594 1.00 96.31 84 VAL A N 1
ATOM 667 C CA . VAL A 1 84 ? 0.625 -5.966 8.924 1.00 96.31 84 VAL A CA 1
ATOM 668 C C . VAL A 1 84 ? 0.257 -4.976 10.031 1.00 96.31 84 VAL A C 1
ATOM 670 O O . VAL A 1 84 ? -0.306 -5.369 11.051 1.00 96.31 84 VAL A O 1
ATOM 673 N N . CYS A 1 85 ? 0.498 -3.676 9.842 1.00 95.12 85 CYS A N 1
ATOM 674 C CA . CYS A 1 85 ? 0.062 -2.667 10.806 1.00 95.12 85 CYS A CA 1
ATOM 675 C C . CYS A 1 85 ? -1.469 -2.658 10.979 1.00 95.12 85 CYS A C 1
ATOM 677 O O . CYS A 1 85 ? -1.954 -2.541 12.106 1.00 95.12 85 CYS A O 1
ATOM 679 N N . LEU A 1 86 ? -2.225 -2.851 9.894 1.00 95.19 86 LEU A N 1
ATOM 680 C CA . LEU A 1 86 ? -3.689 -2.962 9.916 1.00 95.19 86 LEU A CA 1
ATOM 681 C C . LEU A 1 86 ? -4.198 -4.263 10.568 1.00 95.19 86 LEU A C 1
ATOM 683 O O . LEU A 1 86 ? -5.378 -4.362 10.888 1.00 95.19 86 LEU A O 1
ATOM 687 N N . MET A 1 87 ? -3.344 -5.263 10.807 1.00 92.75 87 MET A N 1
ATOM 688 C CA . MET A 1 87 ? -3.713 -6.448 11.602 1.00 92.75 87 MET A CA 1
ATOM 689 C C . MET A 1 87 ? -3.725 -6.176 13.111 1.00 92.75 87 MET A C 1
ATOM 691 O O . MET A 1 87 ? -4.261 -6.973 13.877 1.00 92.75 87 MET A O 1
ATOM 695 N N . SER A 1 88 ? -3.117 -5.073 13.550 1.00 86.06 88 SER A N 1
ATOM 696 C CA . SER A 1 88 ? -3.008 -4.714 14.965 1.00 86.06 88 SER A CA 1
ATOM 697 C C . SER A 1 88 ? -4.129 -3.772 15.414 1.00 86.06 88 SER A C 1
ATOM 699 O O . SER A 1 88 ? -4.798 -3.152 14.596 1.00 86.06 88 SER A O 1
ATOM 701 N N . GLY A 1 89 ? -4.332 -3.623 16.726 1.00 79.88 89 GLY A N 1
ATOM 702 C CA . GLY A 1 89 ? -5.209 -2.572 17.262 1.00 79.88 89 GLY A CA 1
ATOM 703 C C . GLY A 1 89 ? -6.682 -2.945 17.413 1.00 79.88 89 GLY A C 1
ATOM 704 O O . GLY A 1 89 ? -7.490 -2.086 17.777 1.00 79.88 89 GLY A O 1
ATOM 705 N N . ARG A 1 90 ? -7.039 -4.211 17.159 1.00 81.00 90 ARG A N 1
ATOM 706 C CA . ARG A 1 90 ? -8.342 -4.761 17.542 1.00 81.00 90 ARG A CA 1
ATOM 707 C C . ARG A 1 90 ? -8.322 -4.973 19.054 1.00 81.00 90 ARG A C 1
ATOM 709 O O . ARG A 1 90 ? -7.667 -5.884 19.547 1.00 81.00 90 ARG A O 1
ATOM 716 N N . GLN A 1 91 ? -8.952 -4.058 19.776 1.00 67.50 91 GLN A N 1
ATOM 717 C CA . GLN A 1 91 ? -9.314 -4.258 21.181 1.00 67.50 91 GLN A CA 1
ATOM 718 C C . GLN A 1 91 ? -10.642 -5.035 21.214 1.00 67.50 91 GLN A C 1
ATOM 720 O O . GLN A 1 91 ? -11.243 -5.198 20.154 1.00 67.50 91 GLN A O 1
ATOM 725 N N . ASP A 1 92 ? -11.115 -5.505 22.372 1.00 75.31 92 ASP A N 1
ATOM 726 C CA . ASP A 1 92 ? -12.311 -6.370 22.539 1.00 75.31 92 ASP A CA 1
ATOM 727 C C . ASP A 1 92 ? -13.642 -5.818 21.949 1.00 75.31 92 ASP A C 1
ATOM 729 O O . ASP A 1 92 ? -14.713 -6.396 22.123 1.00 75.31 92 ASP A O 1
ATOM 733 N N . CYS A 1 93 ? -13.603 -4.700 21.219 1.00 78.50 93 CYS A N 1
ATOM 734 C CA . CYS A 1 93 ? -14.682 -4.172 20.401 1.00 78.50 93 CYS A CA 1
ATOM 735 C C . CYS A 1 93 ? -14.760 -4.876 19.025 1.00 78.50 93 CYS A C 1
ATOM 737 O O . CYS A 1 93 ? -13.800 -4.853 18.249 1.00 78.50 93 CYS A O 1
ATOM 739 N N . PRO A 1 94 ? -15.924 -5.430 18.640 1.00 83.50 94 PRO A N 1
ATOM 740 C CA . PRO A 1 94 ? -16.087 -6.091 17.345 1.00 83.50 94 PRO A CA 1
ATOM 741 C C . PRO A 1 94 ? -16.179 -5.117 16.158 1.00 83.50 94 PRO A C 1
ATOM 743 O O . PRO A 1 94 ? -15.970 -5.541 15.022 1.00 83.50 94 PRO A O 1
ATOM 746 N N . THR A 1 95 ? -16.483 -3.837 16.406 1.00 88.62 95 THR A N 1
ATOM 747 C CA . THR A 1 95 ? -16.883 -2.870 15.364 1.00 88.62 95 THR A CA 1
ATOM 748 C C . THR A 1 95 ? -15.802 -1.841 15.035 1.00 88.62 95 THR A C 1
ATOM 750 O O . THR A 1 95 ? -15.699 -1.411 13.883 1.00 88.62 95 THR A O 1
ATOM 753 N N . TYR A 1 96 ? -14.985 -1.455 16.017 1.00 90.62 96 TYR A N 1
ATOM 754 C CA . TYR A 1 96 ? -14.001 -0.381 15.880 1.00 90.62 96 TYR A CA 1
ATOM 755 C C . TYR A 1 96 ? -12.578 -0.862 16.152 1.00 90.62 96 TYR A C 1
ATOM 757 O O . TYR A 1 96 ? -12.348 -1.725 16.996 1.00 90.62 96 TYR A O 1
ATOM 765 N N . ILE A 1 97 ? -11.620 -0.268 15.443 1.00 92.81 97 ILE A N 1
ATOM 766 C CA . ILE A 1 97 ? -10.197 -0.586 15.540 1.00 92.81 97 ILE A CA 1
ATOM 767 C C . ILE A 1 97 ? -9.359 0.690 15.648 1.00 92.81 97 ILE A C 1
ATOM 769 O O . ILE A 1 97 ? -9.663 1.713 15.027 1.00 92.81 97 ILE A O 1
ATOM 773 N N . SER A 1 98 ? -8.280 0.632 16.430 1.00 91.19 98 SER A N 1
ATOM 774 C CA . SER A 1 98 ? -7.303 1.717 16.537 1.00 91.19 98 SER A CA 1
ATOM 775 C C . SER A 1 98 ? -5.907 1.218 16.179 1.00 91.19 98 SER A C 1
ATOM 777 O O . SER A 1 98 ? -5.191 0.667 17.010 1.00 91.19 98 SER A O 1
ATOM 779 N N . VAL A 1 99 ? -5.509 1.468 14.936 1.00 90.88 99 VAL A N 1
ATOM 780 C CA . VAL A 1 99 ? -4.187 1.120 14.402 1.00 90.88 99 VAL A CA 1
ATOM 781 C C . VAL A 1 99 ? -3.154 2.222 14.647 1.00 90.88 99 VAL A C 1
ATOM 783 O O . VAL A 1 99 ? -3.497 3.397 14.797 1.00 90.88 99 VAL A O 1
ATOM 786 N N . ASN A 1 100 ? -1.874 1.845 14.666 1.00 93.62 100 ASN A N 1
ATOM 787 C CA . ASN A 1 100 ? -0.766 2.782 14.836 1.00 93.62 100 ASN A CA 1
ATOM 788 C C . ASN A 1 100 ? -0.580 3.641 13.572 1.00 93.62 100 ASN A C 1
ATOM 790 O O . ASN A 1 100 ? -0.136 3.151 12.535 1.00 93.62 100 ASN A O 1
ATOM 794 N N . VAL A 1 101 ? -0.906 4.929 13.673 1.00 94.44 101 VAL A N 1
ATOM 795 C CA . VAL A 1 101 ? -0.852 5.860 12.539 1.00 94.44 101 VAL A CA 1
ATOM 796 C C . VAL A 1 101 ? 0.581 6.165 12.108 1.00 94.44 101 VAL A C 1
ATOM 798 O O . VAL A 1 101 ? 0.844 6.193 10.911 1.00 94.44 101 VAL A O 1
ATOM 801 N N . ASP A 1 102 ? 1.521 6.308 13.044 1.00 95.62 102 ASP A N 1
ATOM 802 C CA . ASP A 1 102 ? 2.916 6.638 12.722 1.00 95.62 102 ASP A CA 1
ATOM 803 C C . ASP A 1 102 ? 3.565 5.566 11.836 1.00 95.62 102 ASP A C 1
ATOM 805 O O . ASP A 1 102 ? 4.327 5.869 10.917 1.00 95.62 102 ASP A O 1
ATOM 809 N N . LYS A 1 103 ? 3.244 4.289 12.081 1.00 96.00 103 LYS A N 1
ATOM 810 C CA . LYS A 1 103 ? 3.688 3.175 11.233 1.00 96.00 103 LYS A CA 1
ATOM 811 C C . LYS A 1 103 ? 3.089 3.258 9.830 1.00 96.00 103 LYS A C 1
ATOM 813 O O . LYS A 1 103 ? 3.816 3.070 8.858 1.00 96.00 103 LYS A O 1
ATOM 818 N N . LEU A 1 104 ? 1.798 3.577 9.719 1.00 97.00 104 LEU A N 1
ATOM 819 C CA . LEU A 1 104 ? 1.135 3.746 8.424 1.00 97.00 104 LEU A CA 1
ATOM 820 C C . LEU A 1 104 ? 1.711 4.933 7.639 1.00 97.00 104 LEU A C 1
ATOM 822 O O . LEU A 1 104 ? 1.914 4.817 6.434 1.00 97.00 104 LEU A O 1
ATOM 826 N N . GLU A 1 105 ? 2.037 6.041 8.307 1.00 97.94 105 GLU A N 1
ATOM 827 C CA . GLU A 1 105 ? 2.671 7.202 7.672 1.00 97.94 105 GLU A CA 1
ATOM 828 C C . GLU A 1 105 ? 4.080 6.898 7.168 1.00 97.94 105 GLU A C 1
ATOM 830 O O . GLU A 1 105 ? 4.445 7.320 6.072 1.00 97.94 105 GLU A O 1
ATOM 835 N N . ARG A 1 106 ? 4.863 6.105 7.909 1.00 97.94 106 ARG A N 1
ATOM 836 C CA . ARG A 1 106 ? 6.170 5.630 7.428 1.00 97.94 106 ARG A CA 1
ATOM 837 C C . ARG A 1 106 ? 6.026 4.807 6.149 1.00 97.94 106 ARG A C 1
ATOM 839 O O . ARG A 1 106 ? 6.743 5.076 5.188 1.00 97.94 106 ARG A O 1
ATOM 846 N N . SER A 1 107 ? 5.085 3.863 6.108 1.00 97.88 107 SER A N 1
ATOM 847 C CA . SER A 1 107 ? 4.799 3.094 4.890 1.00 97.88 107 SER A CA 1
ATOM 848 C C . SER A 1 107 ? 4.320 3.984 3.742 1.00 97.88 107 SER A C 1
ATOM 850 O O . SER A 1 107 ? 4.774 3.819 2.611 1.00 97.88 107 SER A O 1
ATOM 852 N N . LEU A 1 108 ? 3.454 4.964 4.021 1.00 98.31 108 LEU A N 1
ATOM 853 C CA . LEU A 1 108 ? 2.978 5.920 3.020 1.00 98.31 108 LEU A CA 1
ATOM 854 C C . LEU A 1 108 ? 4.126 6.753 2.434 1.00 98.31 108 LEU A C 1
ATOM 856 O O . LEU A 1 108 ? 4.168 6.962 1.226 1.00 98.31 108 LEU A O 1
ATOM 860 N N . ASN A 1 109 ? 5.076 7.193 3.259 1.00 98.31 109 ASN A N 1
ATOM 861 C CA . ASN A 1 109 ? 6.236 7.955 2.798 1.00 98.31 109 ASN A CA 1
ATOM 862 C C . ASN A 1 109 ? 7.137 7.126 1.877 1.00 98.31 109 ASN A C 1
ATOM 864 O O . ASN A 1 109 ? 7.575 7.626 0.842 1.00 98.31 109 ASN A O 1
ATOM 868 N N . VAL A 1 110 ? 7.367 5.849 2.206 1.00 98.19 110 VAL A N 1
ATOM 869 C CA . VAL A 1 110 ? 8.109 4.934 1.324 1.00 98.19 110 VAL A CA 1
ATOM 870 C C . VAL A 1 110 ? 7.361 4.726 0.006 1.00 98.19 110 VAL A C 1
ATOM 872 O O . VAL A 1 110 ? 7.977 4.809 -1.055 1.00 98.19 110 VAL A O 1
ATOM 875 N N . LEU A 1 111 ? 6.039 4.527 0.052 1.00 97.19 111 LEU A N 1
ATOM 876 C CA . LEU A 1 111 ? 5.209 4.410 -1.149 1.00 97.19 111 LEU A CA 1
ATOM 877 C C . LEU A 1 111 ? 5.266 5.661 -2.025 1.00 97.19 111 LEU A C 1
ATOM 879 O O . LEU A 1 111 ? 5.447 5.537 -3.232 1.00 97.19 111 LEU A O 1
ATOM 883 N N . ASN A 1 112 ? 5.144 6.851 -1.432 1.00 97.81 112 ASN A N 1
ATOM 884 C CA . ASN A 1 112 ? 5.247 8.120 -2.152 1.00 97.81 112 ASN A CA 1
ATOM 885 C C . ASN A 1 112 ? 6.586 8.226 -2.885 1.00 97.81 112 ASN A C 1
ATOM 887 O O . ASN A 1 112 ? 6.595 8.514 -4.077 1.00 97.81 112 ASN A O 1
ATOM 891 N N . TYR A 1 113 ? 7.691 7.932 -2.194 1.00 97.12 113 TYR A N 1
ATOM 892 C CA . TYR A 1 113 ? 9.025 7.961 -2.790 1.00 97.12 113 TYR A CA 1
ATOM 893 C C . TYR A 1 113 ? 9.153 6.984 -3.967 1.00 97.12 113 TYR A C 1
ATOM 895 O O . TYR A 1 113 ? 9.594 7.373 -5.043 1.00 97.12 113 TYR A O 1
ATOM 903 N N . CYS A 1 114 ? 8.718 5.731 -3.795 1.00 96.75 114 CYS A N 1
ATOM 904 C CA . CYS A 1 114 ? 8.814 4.725 -4.855 1.00 96.75 114 CYS A CA 1
ATOM 905 C C . CYS A 1 114 ? 7.937 5.081 -6.063 1.00 96.75 114 CYS A C 1
ATOM 907 O O . CYS A 1 114 ? 8.361 4.915 -7.199 1.00 96.75 114 CYS A O 1
ATOM 909 N N . ILE A 1 115 ? 6.725 5.593 -5.834 1.00 96.06 115 ILE A N 1
ATOM 910 C CA . ILE A 1 115 ? 5.807 6.009 -6.903 1.00 96.06 115 ILE A CA 1
ATOM 911 C C . ILE A 1 115 ? 6.347 7.228 -7.647 1.00 96.06 115 ILE A C 1
ATOM 913 O O . ILE A 1 115 ? 6.249 7.278 -8.869 1.00 96.06 115 ILE A O 1
ATOM 917 N N . GLN A 1 116 ? 6.907 8.205 -6.933 1.00 95.38 116 GLN A N 1
ATOM 918 C CA . GLN A 1 116 ? 7.540 9.363 -7.556 1.00 95.38 116 GLN A CA 1
ATOM 919 C C . GLN A 1 116 ? 8.703 8.921 -8.446 1.00 95.38 116 GLN A C 1
ATOM 921 O O . GLN A 1 116 ? 8.721 9.263 -9.624 1.00 95.38 116 GLN A O 1
ATOM 926 N N . TYR A 1 117 ? 9.594 8.085 -7.910 1.00 94.06 117 TYR A N 1
ATOM 927 C CA . TYR A 1 117 ? 10.716 7.526 -8.657 1.00 94.06 117 TYR A CA 1
ATOM 928 C C . TYR A 1 117 ? 10.250 6.804 -9.932 1.00 94.06 117 TYR A C 1
ATOM 930 O O . TYR A 1 117 ? 10.721 7.086 -11.027 1.00 94.06 117 TYR A O 1
ATOM 938 N N . LEU A 1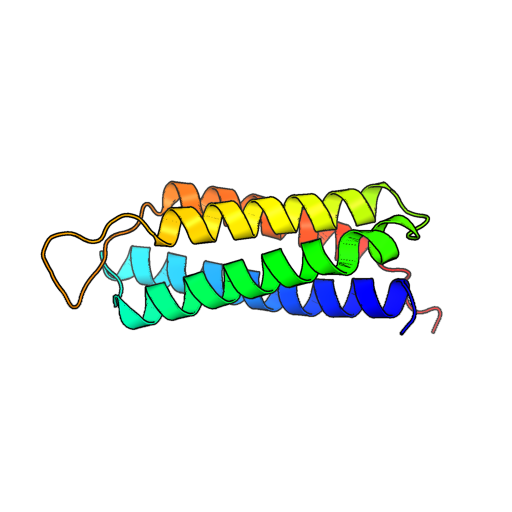 118 ? 9.252 5.924 -9.816 1.00 92.38 118 LEU A N 1
ATOM 939 C CA . LEU A 1 118 ? 8.705 5.178 -10.953 1.00 92.38 118 LEU A CA 1
ATOM 940 C C . LEU A 1 118 ? 7.995 6.060 -11.991 1.00 92.38 118 LEU A C 1
ATOM 942 O O . LEU A 1 118 ? 7.955 5.688 -13.158 1.00 92.38 118 LEU A O 1
ATOM 946 N N . ASN A 1 119 ? 7.424 7.200 -11.595 1.00 90.56 119 ASN A N 1
ATOM 947 C CA . ASN A 1 119 ? 6.838 8.157 -12.539 1.00 90.56 119 ASN A CA 1
ATOM 948 C C . ASN A 1 119 ? 7.917 8.940 -13.296 1.00 90.56 119 ASN A C 1
ATOM 950 O O . ASN A 1 119 ? 7.785 9.132 -14.499 1.00 90.56 119 ASN A O 1
ATOM 954 N N . GLU A 1 120 ? 8.970 9.381 -12.603 1.00 88.19 120 GLU A N 1
ATOM 955 C CA . GLU A 1 120 ? 10.087 10.130 -13.200 1.00 88.19 120 GLU A CA 1
ATOM 956 C C . GLU A 1 120 ? 10.916 9.260 -14.157 1.00 88.19 120 GLU A C 1
ATOM 958 O O . GLU A 1 120 ? 11.413 9.753 -15.167 1.00 88.19 120 GLU A O 1
ATOM 963 N N . HIS A 1 121 ? 11.020 7.961 -13.861 1.00 78.94 121 HIS A N 1
ATOM 964 C CA . HIS A 1 121 ? 11.770 6.978 -14.645 1.00 78.94 121 HIS A CA 1
ATOM 965 C C . HIS A 1 121 ? 10.890 6.074 -15.521 1.00 78.94 121 HIS A C 1
ATOM 967 O O . HIS A 1 121 ? 11.398 5.154 -16.165 1.00 78.94 121 HIS A O 1
ATOM 973 N N . SER A 1 122 ? 9.578 6.327 -15.595 1.00 67.19 122 SER A N 1
ATOM 974 C CA . SER A 1 122 ? 8.758 5.707 -16.635 1.00 67.19 122 SER A CA 1
ATOM 975 C C . SER A 1 122 ? 9.295 6.200 -17.978 1.00 67.19 122 SER A C 1
ATOM 977 O O . SER A 1 122 ? 9.459 7.414 -18.116 1.00 67.19 122 SER A O 1
ATOM 979 N N . PRO A 1 123 ? 9.569 5.324 -18.967 1.00 57.78 123 PRO A N 1
ATOM 980 C CA . PRO A 1 123 ? 9.938 5.786 -20.294 1.00 57.78 123 PRO A CA 1
ATOM 981 C C . PRO A 1 123 ? 8.788 6.670 -20.766 1.00 57.78 123 PRO A C 1
ATOM 983 O O . PRO A 1 123 ? 7.670 6.185 -20.973 1.00 57.78 123 PRO A O 1
ATOM 986 N N . LEU A 1 124 ? 9.048 7.980 -20.787 1.00 48.34 124 LEU A N 1
ATOM 987 C CA . LEU A 1 124 ? 8.175 8.982 -21.366 1.00 48.34 124 LEU A CA 1
ATOM 988 C C . LEU A 1 124 ? 7.786 8.442 -22.737 1.00 48.34 124 LEU A C 1
ATOM 990 O O . LEU A 1 124 ? 8.652 8.001 -23.492 1.00 48.34 124 LEU A O 1
ATOM 994 N N . GLU A 1 125 ? 6.484 8.400 -23.007 1.00 47.09 125 GLU A N 1
ATOM 995 C CA . GLU A 1 125 ? 5.993 8.240 -24.366 1.00 47.09 125 GLU A CA 1
ATOM 996 C C . GLU A 1 125 ? 6.768 9.246 -25.228 1.00 47.09 125 GLU A C 1
ATOM 998 O O . GLU A 1 125 ? 6.634 10.457 -25.046 1.00 47.09 125 GLU A O 1
ATOM 1003 N N . GLU A 1 126 ? 7.638 8.747 -26.109 1.00 38.22 126 GLU A N 1
ATOM 1004 C CA . GLU A 1 126 ? 7.967 9.467 -27.331 1.00 38.22 126 GLU A CA 1
ATOM 1005 C C . GLU A 1 126 ? 6.625 9.661 -28.044 1.00 38.22 126 GLU A C 1
ATOM 1007 O O . GLU A 1 126 ? 6.088 8.731 -28.650 1.00 38.22 126 GLU A O 1
ATOM 1012 N N . ALA A 1 127 ? 6.027 10.831 -27.823 1.00 35.78 127 ALA A N 1
ATOM 1013 C CA . ALA A 1 127 ? 4.896 11.343 -28.579 1.00 35.78 127 ALA A CA 1
ATOM 1014 C C . ALA A 1 127 ? 5.378 11.889 -29.926 1.00 35.78 127 ALA A C 1
ATOM 1016 O O . ALA A 1 127 ? 6.461 12.524 -29.951 1.00 35.78 127 ALA A O 1
#

Radius of gyration: 15.73 Å; chains: 1; bounding box: 34×26×51 Å

pLDDT: mean 91.66, std 11.21, range [35.78, 98.38]